Protein AF-0000000074362364 (afdb_homodimer)

Solvent-accessible surface area (backbone atoms only — not comparable to full-atom values): 9763 Å² total; per-residue (Å²): 136,60,65,28,84,87,69,46,66,38,35,82,43,71,36,73,47,76,80,37,54,69,36,38,27,34,25,63,69,54,84,88,57,86,70,83,49,71,45,72,70,48,76,82,68,35,71,66,52,43,60,48,48,59,54,54,52,50,49,43,52,52,43,51,52,52,42,52,51,47,51,53,50,44,52,53,49,52,52,52,62,72,74,103,138,61,65,28,83,88,69,46,66,38,34,83,42,70,36,74,48,76,81,37,54,69,35,38,25,34,26,64,69,54,83,88,56,84,71,83,49,73,45,73,70,49,76,83,69,34,71,66,52,42,61,49,48,59,55,53,52,50,52,43,52,51,43,52,51,52,44,52,53,47,52,52,50,45,52,52,48,53,52,53,63,71,74,104

Structure (mmCIF, N/CA/C/O backbone):
data_AF-0000000074362364-model_v1
#
loop_
_entity.id
_entity.type
_entity.pdbx_description
1 polymer 'Zinc finger, GRF-type'
#
loop_
_atom_site.group_PDB
_atom_site.id
_atom_site.type_symbol
_atom_site.label_atom_id
_atom_site.label_alt_id
_atom_site.label_comp_id
_atom_site.label_asym_id
_atom_site.label_entity_id
_atom_site.label_seq_id
_atom_site.pdbx_PDB_ins_code
_atom_site.Cartn_x
_atom_site.Cartn_y
_atom_site.Cartn_z
_atom_site.occupancy
_atom_site.B_iso_or_equiv
_atom_site.auth_seq_id
_atom_site.auth_comp_id
_atom_site.auth_asym_id
_atom_site.auth_atom_id
_atom_site.pdbx_PDB_model_num
ATOM 1 N N . MET A 1 1 ? -23.156 9.891 17 1 90.75 1 MET A N 1
ATOM 2 C CA . MET A 1 1 ? -23.516 9.172 15.781 1 90.75 1 MET A CA 1
ATOM 3 C C . MET A 1 1 ? -23.734 10.148 14.625 1 90.75 1 MET A C 1
ATOM 5 O O . MET A 1 1 ? -24.344 11.195 14.805 1 90.75 1 MET A O 1
ATOM 9 N N . VAL A 1 2 ? -23.062 9.867 13.477 1 96 2 VAL A N 1
ATOM 10 C CA . VAL A 1 2 ? -23.203 10.727 12.305 1 96 2 VAL A CA 1
ATOM 11 C C . VAL A 1 2 ? -24.266 10.141 11.367 1 96 2 VAL A C 1
ATOM 13 O O . VAL A 1 2 ? -24.297 8.93 11.141 1 96 2 VAL A O 1
ATOM 16 N N . PHE A 1 3 ? -25.109 11 10.961 1 96.12 3 PHE A N 1
ATOM 17 C CA . PHE A 1 3 ? -26.203 10.531 10.102 1 96.12 3 PHE A CA 1
ATOM 18 C C . PHE A 1 3 ? -26.016 11.039 8.68 1 96.12 3 PHE A C 1
ATOM 20 O O . PHE A 1 3 ? -25.578 12.172 8.469 1 96.12 3 PHE 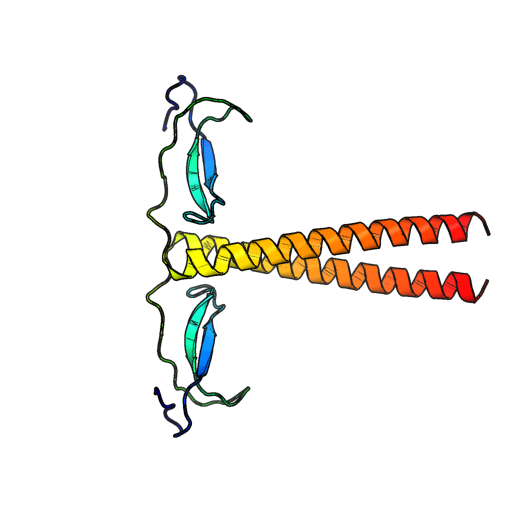A O 1
ATOM 27 N N . CYS A 1 4 ? -26.453 10.172 7.781 1 95.81 4 CYS A N 1
ATOM 28 C CA . CYS A 1 4 ? -26.5 10.531 6.371 1 95.81 4 CYS A CA 1
ATOM 29 C C . CYS A 1 4 ? -27.609 11.531 6.102 1 95.81 4 CYS A C 1
ATOM 31 O O . CYS A 1 4 ? -28.531 11.68 6.91 1 95.81 4 CYS A O 1
ATOM 33 N N . THR A 1 5 ? -27.438 12.227 4.883 1 93.5 5 THR A N 1
ATOM 34 C CA . THR A 1 5 ? -28.484 13.18 4.516 1 93.5 5 THR A CA 1
ATOM 35 C C . THR A 1 5 ? -29.797 12.469 4.207 1 93.5 5 THR A C 1
ATOM 37 O O . THR A 1 5 ? -30.859 13.07 4.262 1 93.5 5 THR A O 1
ATOM 40 N N . CYS A 1 6 ? -29.75 11.227 3.889 1 95.81 6 CYS A N 1
ATOM 41 C CA . CYS A 1 6 ? -30.953 10.469 3.572 1 95.81 6 CYS A CA 1
ATOM 42 C C . CYS A 1 6 ? -31.641 9.984 4.84 1 95.81 6 CYS A C 1
ATOM 44 O O . CYS A 1 6 ? -32.719 9.391 4.781 1 95.81 6 CYS A O 1
ATOM 46 N N . GLY A 1 7 ? -31.047 10.062 5.961 1 95.62 7 GLY A N 1
ATOM 47 C CA . GLY A 1 7 ? -31.688 9.75 7.23 1 95.62 7 GLY A CA 1
ATOM 48 C C . GLY A 1 7 ? -31.141 8.492 7.875 1 95.62 7 GLY A C 1
ATOM 49 O O . GLY A 1 7 ? -31.484 8.172 9.016 1 95.62 7 GLY A O 1
ATOM 50 N N . LYS A 1 8 ? -30.281 7.816 7.289 1 96.81 8 LYS A N 1
ATOM 51 C CA . LYS A 1 8 ? -29.703 6.594 7.836 1 96.81 8 LYS A CA 1
ATOM 52 C C . LYS A 1 8 ? -28.406 6.883 8.57 1 96.81 8 LYS A C 1
ATOM 54 O O . LYS A 1 8 ? -27.719 7.875 8.281 1 96.81 8 LYS A O 1
ATOM 59 N N . PRO A 1 9 ? -28.141 6.102 9.531 1 97.31 9 PRO A N 1
ATOM 60 C CA . PRO A 1 9 ? -26.828 6.262 10.164 1 97.31 9 PRO A CA 1
ATOM 61 C C . PRO A 1 9 ? -25.672 6.082 9.18 1 97.31 9 PRO A C 1
ATOM 63 O O . PRO A 1 9 ? -25.625 5.098 8.438 1 97.31 9 PRO A O 1
ATOM 66 N N . ALA A 1 10 ? -24.719 7.016 9.148 1 97.44 10 ALA A N 1
ATOM 67 C CA . ALA A 1 10 ? -23.578 6.969 8.234 1 97.44 10 ALA A CA 1
ATOM 68 C C . ALA A 1 10 ? -22.609 5.863 8.625 1 97.44 10 ALA A C 1
ATOM 70 O O . ALA A 1 10 ? -22.562 5.445 9.781 1 97.44 10 ALA A O 1
ATOM 71 N N . VAL A 1 11 ? -21.859 5.383 7.637 1 97.19 11 VAL A N 1
ATOM 72 C CA . VAL A 1 11 ? -20.781 4.426 7.871 1 97.19 11 VAL A CA 1
ATOM 73 C C . VAL A 1 11 ? -19.438 5.047 7.477 1 97.19 11 VAL A C 1
ATOM 75 O O . VAL A 1 11 ? -19.406 6.047 6.754 1 97.19 11 VAL A O 1
ATOM 78 N N . VAL A 1 12 ? -18.391 4.492 8.039 1 97.69 12 VAL A N 1
ATOM 79 C CA . VAL A 1 12 ? -17.047 4.941 7.672 1 97.69 12 VAL A CA 1
ATOM 80 C C . VAL A 1 12 ? -16.531 4.113 6.504 1 97.69 12 VAL A C 1
ATOM 82 O O . VAL A 1 12 ? -16.516 2.881 6.562 1 97.69 12 VAL A O 1
ATOM 85 N N . LYS A 1 13 ? -16.172 4.824 5.438 1 96.62 13 LYS A N 1
ATOM 86 C CA . LYS A 1 13 ? -15.57 4.238 4.246 1 96.62 13 LYS A CA 1
ATOM 87 C C . LYS A 1 13 ? -14.148 4.75 4.035 1 96.62 13 LYS A C 1
ATOM 89 O O . LYS A 1 13 ? -13.695 5.656 4.738 1 96.62 13 LYS A O 1
ATOM 94 N N . THR A 1 14 ? -13.477 4.016 3.141 1 97.81 14 THR A N 1
ATOM 95 C CA . THR A 1 14 ? -12.133 4.465 2.771 1 97.81 14 THR A CA 1
ATOM 96 C C . THR A 1 14 ? -12.117 4.98 1.336 1 97.81 14 THR A C 1
ATOM 98 O O . THR A 1 14 ? -12.562 4.293 0.417 1 97.81 14 THR A O 1
ATOM 101 N N . SER A 1 15 ? -11.648 6.203 1.15 1 97.88 15 SER A N 1
ATOM 102 C CA . SER A 1 15 ? -11.461 6.766 -0.183 1 97.88 15 SER A CA 1
ATOM 103 C C . SER A 1 15 ? -10.18 6.242 -0.825 1 97.88 15 SER A C 1
ATOM 105 O O . SER A 1 15 ? -9.141 6.145 -0.166 1 97.88 15 SER A O 1
ATOM 107 N N . TRP A 1 16 ? -10.25 5.992 -2.117 1 98.12 16 TRP A N 1
ATOM 108 C CA . TRP A 1 16 ? -9.086 5.504 -2.854 1 98.12 16 TRP A CA 1
ATOM 109 C C . TRP A 1 16 ? -8.852 6.332 -4.113 1 98.12 16 TRP A C 1
ATOM 111 O O . TRP A 1 16 ? -8.172 5.883 -5.039 1 98.12 16 TRP A O 1
ATOM 121 N N . THR A 1 17 ? -9.367 7.492 -4.094 1 97.06 17 THR A N 1
ATOM 122 C CA . THR A 1 17 ? -9.125 8.383 -5.223 1 97.06 17 THR A CA 1
ATOM 123 C C . THR A 1 17 ? -7.664 8.836 -5.254 1 97.06 17 THR A C 1
ATOM 125 O O . THR A 1 17 ? -6.965 8.75 -4.242 1 97.06 17 THR A O 1
ATOM 128 N N . ASN A 1 18 ? -7.188 9.438 -6.293 1 96.06 18 ASN A N 1
ATOM 129 C CA . ASN A 1 18 ? -5.805 9.867 -6.457 1 96.06 18 ASN A CA 1
ATOM 130 C C . ASN A 1 18 ? -5.445 10.977 -5.477 1 96.06 18 ASN A C 1
ATOM 132 O O . ASN A 1 18 ? -4.289 11.094 -5.055 1 96.06 18 ASN A O 1
ATOM 136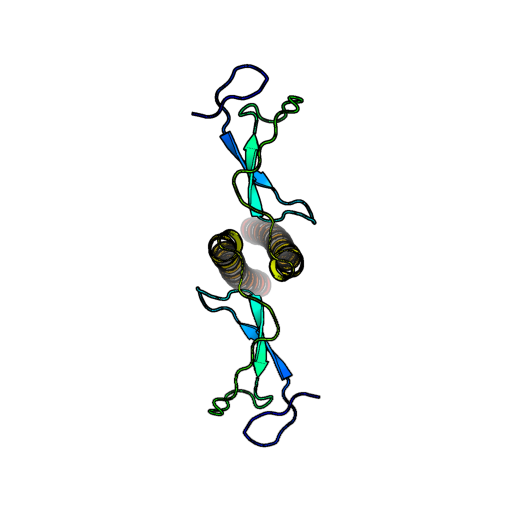 N N . ARG A 1 19 ? -6.398 11.711 -5.039 1 96.5 19 ARG A N 1
ATOM 137 C CA . ARG A 1 19 ? -6.133 12.867 -4.188 1 96.5 19 ARG A CA 1
ATOM 138 C C . ARG A 1 19 ? -6.285 12.508 -2.713 1 96.5 19 ARG A C 1
ATOM 140 O O . ARG A 1 19 ? -5.766 13.211 -1.84 1 96.5 19 ARG A O 1
ATOM 147 N N . ASN A 1 20 ? -7.039 11.43 -2.408 1 98.25 20 ASN A N 1
ATOM 148 C CA . ASN A 1 20 ? -7.328 11.062 -1.026 1 98.25 20 ASN A CA 1
ATOM 149 C C . ASN A 1 20 ? -7.199 9.562 -0.809 1 98.25 20 ASN A C 1
ATOM 151 O O . ASN A 1 20 ? -8.125 8.922 -0.292 1 98.25 20 ASN A O 1
ATOM 155 N N . PRO A 1 21 ? -6.113 9.031 -1.174 1 98.88 21 PRO A N 1
ATOM 156 C CA . PRO A 1 21 ? -6.004 7.574 -1.035 1 98.88 21 PRO A CA 1
ATOM 157 C C . PR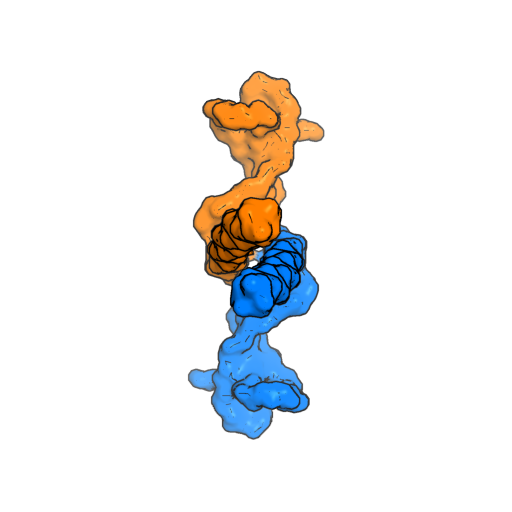O A 1 21 ? -5.93 7.125 0.422 1 98.88 21 PRO A C 1
ATOM 159 O O . PRO A 1 21 ? -5.086 7.613 1.179 1 98.88 21 PRO A O 1
ATOM 162 N N . GLY A 1 22 ? -6.82 6.262 0.797 1 98.81 22 GLY A N 1
ATOM 163 C CA . GLY A 1 22 ? -6.781 5.691 2.135 1 98.81 22 GLY A CA 1
ATOM 164 C C . GLY A 1 22 ? -7.531 6.523 3.158 1 98.81 22 GLY A C 1
ATOM 165 O O . GLY A 1 22 ? -7.703 6.102 4.305 1 98.81 22 GLY A O 1
ATOM 166 N N . ARG A 1 23 ? -7.941 7.707 2.789 1 98.88 23 ARG A N 1
ATOM 167 C CA . ARG A 1 23 ? -8.578 8.625 3.723 1 98.88 23 ARG A CA 1
ATOM 168 C C . ARG A 1 23 ? -9.969 8.133 4.121 1 98.88 23 ARG A C 1
ATOM 170 O O . ARG A 1 23 ? -10.727 7.664 3.275 1 98.88 23 ARG A O 1
ATOM 177 N N . ARG A 1 24 ? -10.258 8.367 5.406 1 98.69 24 ARG A N 1
ATOM 178 C CA . ARG A 1 24 ? -11.562 7.902 5.867 1 98.69 24 ARG A CA 1
ATOM 179 C C . ARG A 1 24 ? -12.617 8.984 5.695 1 98.69 24 ARG A C 1
ATOM 181 O O . ARG A 1 24 ? -12.344 10.172 5.883 1 98.69 24 ARG A O 1
ATOM 188 N N . VAL A 1 25 ? -13.828 8.398 5.355 1 98.19 25 VAL A N 1
ATOM 189 C CA . VAL A 1 25 ? -14.938 9.289 5.047 1 98.19 25 VAL A CA 1
ATOM 190 C C . VAL A 1 25 ? -16.25 8.688 5.547 1 98.19 25 VAL A C 1
ATOM 192 O O . VAL A 1 25 ? -16.438 7.469 5.473 1 98.19 25 VAL A O 1
ATOM 195 N N . PHE A 1 26 ? -17.062 9.539 6.133 1 98 26 PHE A N 1
ATOM 196 C CA . PHE A 1 26 ? -18.422 9.133 6.406 1 98 26 PHE A CA 1
ATOM 197 C C . PHE A 1 26 ? -19.234 9.07 5.117 1 98 26 PHE A C 1
ATOM 199 O O . PHE A 1 26 ? -19.188 9.992 4.301 1 98 26 PHE A O 1
ATOM 206 N N . GLY A 1 27 ? -19.953 7.926 4.965 1 96.31 27 GLY A N 1
ATOM 207 C CA . GLY A 1 27 ? -20.781 7.785 3.775 1 96.31 27 GLY A CA 1
ATOM 208 C C . GLY A 1 27 ? -22.047 7.008 4.027 1 96.31 27 GLY A C 1
ATOM 209 O O . GLY A 1 27 ? -22.266 6.5 5.129 1 96.31 27 GLY A O 1
ATOM 210 N N . CYS A 1 28 ? -22.859 7.066 2.998 1 97.12 28 CYS A N 1
ATOM 211 C CA . CYS A 1 28 ? -24.125 6.344 3.041 1 97.12 28 CYS A CA 1
ATOM 212 C C . CYS A 1 28 ? -23.891 4.84 3.154 1 97.12 28 CYS A C 1
ATOM 214 O O . CYS A 1 28 ? -23 4.297 2.496 1 97.12 28 CYS A O 1
ATOM 216 N N . PRO A 1 29 ? -24.625 4.16 4.02 1 95.5 29 PRO A N 1
ATOM 217 C CA . PRO A 1 29 ? -24.422 2.729 4.254 1 95.5 29 PRO A CA 1
ATOM 218 C C . PRO A 1 29 ? -24.906 1.862 3.09 1 95.5 29 PRO A C 1
ATOM 220 O O . PRO A 1 29 ? -24.516 0.695 2.984 1 95.5 29 PRO A O 1
ATOM 223 N N . THR A 1 30 ? -25.734 2.506 2.256 1 94.75 30 THR A N 1
ATOM 224 C CA . THR A 1 30 ? -26.328 1.736 1.16 1 94.75 30 THR A CA 1
ATOM 225 C C . THR A 1 30 ? -25.312 1.576 0.022 1 94.75 30 THR A C 1
ATOM 227 O O . THR A 1 30 ? -24.875 2.564 -0.571 1 94.75 30 THR A O 1
ATOM 230 N N . ILE A 1 31 ? -25 0.411 -0.266 1 89.88 31 ILE A N 1
ATOM 231 C CA . ILE A 1 31 ? -24.047 0.136 -1.344 1 89.88 31 ILE A CA 1
ATOM 232 C C . ILE A 1 31 ? -24.641 0.607 -2.674 1 89.88 31 ILE A C 1
ATOM 234 O O . ILE A 1 31 ? -25.781 0.304 -2.996 1 89.88 31 ILE A O 1
ATOM 238 N N . GLY A 1 32 ? -23.859 1.358 -3.4 1 89.62 32 GLY A N 1
ATOM 239 C CA . GLY A 1 32 ? -24.297 1.835 -4.703 1 89.62 32 GLY A CA 1
ATOM 240 C C . GLY A 1 32 ? -25.281 2.98 -4.617 1 89.62 32 GLY A C 1
ATOM 241 O O . GLY A 1 32 ? -25.953 3.303 -5.602 1 89.62 32 GLY A O 1
ATOM 242 N N . SER A 1 33 ? -25.453 3.531 -3.58 1 89.5 33 SER A N 1
ATOM 243 C CA . SER A 1 33 ? -26.391 4.629 -3.383 1 89.5 33 SER A CA 1
ATOM 244 C C . SER A 1 33 ? -25.969 5.863 -4.172 1 89.5 33 SER A C 1
ATOM 246 O O . SER A 1 33 ? -24.781 6.129 -4.336 1 89.5 33 SER A O 1
ATOM 248 N N . ASN A 1 34 ? -26.984 6.664 -4.617 1 91.19 34 ASN A N 1
ATOM 249 C CA . ASN A 1 34 ? -26.734 7.965 -5.223 1 91.19 34 ASN A CA 1
ATOM 250 C C . ASN A 1 34 ? -26.828 9.086 -4.191 1 91.19 34 ASN A C 1
ATOM 252 O O . ASN A 1 34 ? -26.891 10.266 -4.555 1 91.19 34 ASN A O 1
ATOM 256 N N . CYS A 1 35 ? -26.891 8.68 -3.014 1 94.44 35 CYS A N 1
ATOM 257 C CA . CYS A 1 35 ? -26.906 9.672 -1.943 1 94.44 35 CYS A CA 1
ATOM 258 C C . CYS A 1 35 ? -25.625 10.508 -1.948 1 94.44 35 CYS A C 1
ATOM 260 O O . CYS A 1 35 ? -24.531 9.961 -1.993 1 94.44 35 CYS A O 1
ATOM 262 N N . PRO A 1 36 ? -25.688 11.812 -1.83 1 91.31 36 PRO A N 1
ATOM 263 C CA . PRO A 1 36 ? -24.531 12.695 -1.994 1 91.31 36 PRO A CA 1
ATOM 264 C C . PRO A 1 36 ? -23.797 12.945 -0.682 1 91.31 36 PRO A C 1
ATOM 266 O O . PRO A 1 36 ? -22.797 13.672 -0.662 1 91.31 36 PRO A O 1
ATOM 269 N N . PHE A 1 37 ? -24.188 12.383 0.378 1 94.94 37 PHE A N 1
ATOM 270 C CA . PHE A 1 37 ? -23.594 12.672 1.677 1 94.94 37 PHE A CA 1
ATOM 271 C C . PHE A 1 37 ? -22.141 12.188 1.729 1 94.94 37 PHE A C 1
ATOM 273 O O . PHE A 1 37 ? -21.859 11.016 1.461 1 94.94 37 PHE A O 1
ATOM 280 N N . LEU A 1 38 ? -21.156 13 2.031 1 94.06 38 LEU A N 1
ATOM 281 C CA . LEU A 1 38 ? -19.734 12.719 2.266 1 94.06 38 LEU A CA 1
ATOM 282 C C . LEU A 1 38 ? -19.156 13.688 3.293 1 94.06 38 LEU A C 1
ATOM 284 O O . LEU A 1 38 ? -19.234 14.898 3.119 1 94.06 38 LEU A O 1
ATOM 288 N N . GLY A 1 39 ? -18.719 13.164 4.438 1 96.12 39 GLY A N 1
ATOM 289 C CA . GLY A 1 39 ? -18 13.93 5.457 1 96.12 39 GLY A CA 1
ATOM 290 C C . GLY A 1 39 ? -16.672 13.305 5.848 1 96.12 39 GLY A C 1
ATOM 291 O O . GLY A 1 39 ? -16.641 12.211 6.402 1 96.12 39 GLY A O 1
ATOM 292 N N . TRP A 1 40 ? -15.727 14.133 5.641 1 97.38 40 TRP A N 1
ATOM 293 C CA . TRP A 1 40 ? -14.391 13.609 5.891 1 97.38 40 TRP A CA 1
ATOM 294 C C . TRP A 1 40 ? -14.164 13.383 7.379 1 97.38 40 TRP A C 1
ATOM 296 O O . TRP A 1 40 ? -14.422 14.266 8.195 1 97.38 40 TRP A O 1
ATOM 306 N N . LEU A 1 41 ? -13.742 12.164 7.66 1 97.88 41 LEU A N 1
ATOM 307 C CA . LEU A 1 41 ? -13.359 11.828 9.023 1 97.88 41 LEU A CA 1
ATOM 308 C C . LEU A 1 41 ? -11.906 12.227 9.289 1 97.88 41 LEU A C 1
ATOM 310 O O . LEU A 1 41 ? -11.594 12.773 10.344 1 97.88 41 LEU A O 1
ATOM 314 N N . ASP A 1 42 ? -11.039 11.961 8.406 1 98.44 42 ASP A N 1
ATOM 315 C CA . ASP A 1 42 ? -9.617 12.281 8.516 1 98.44 42 ASP A CA 1
ATOM 316 C C . ASP A 1 42 ? -9.32 13.656 7.926 1 98.44 42 ASP A C 1
ATOM 318 O O . ASP A 1 42 ? -10.016 14.109 7.012 1 98.44 42 ASP A O 1
ATOM 322 N N . PRO A 1 43 ? -8.227 14.281 8.477 1 98 43 PRO A N 1
ATOM 323 C CA . PRO A 1 43 ? -7.691 15.422 7.723 1 98 43 PRO A CA 1
ATOM 324 C C . PRO A 1 43 ? -7.137 15.016 6.355 1 98 43 PRO A C 1
ATOM 326 O O . PRO A 1 43 ? -7.129 13.828 6.02 1 98 43 PRO A O 1
ATOM 329 N N . SER A 1 44 ? -6.648 16.062 5.641 1 98.06 44 SER A N 1
ATOM 330 C CA . SER A 1 44 ? -6.066 15.797 4.324 1 98.06 44 SER A CA 1
ATOM 331 C C . SER A 1 44 ? -4.836 14.898 4.434 1 98.06 44 SER A C 1
ATOM 333 O O . SER A 1 44 ? -4.09 14.977 5.41 1 98.06 44 SER A O 1
ATOM 335 N N . MET A 1 45 ? -4.664 14.188 3.365 1 98.69 45 MET A N 1
ATOM 336 C CA . MET A 1 45 ? -3.502 13.312 3.293 1 98.69 45 MET A CA 1
ATOM 337 C C . MET A 1 45 ? -2.232 14.109 3.016 1 98.69 45 MET A C 1
ATOM 339 O O . MET A 1 45 ? -2.266 15.102 2.289 1 98.69 45 MET A O 1
ATOM 343 N N . CYS A 1 46 ? -1.189 13.586 3.582 1 98.62 46 CYS A N 1
ATOM 344 C CA . CYS A 1 46 ? 0.079 14.266 3.344 1 98.62 46 CYS A CA 1
ATOM 345 C C . CYS A 1 46 ? 0.572 14.016 1.923 1 98.62 46 CYS A C 1
ATOM 347 O O . CYS A 1 46 ? 0.269 12.984 1.329 1 98.62 46 CYS A O 1
ATOM 349 N N . PRO A 1 47 ? 1.298 14.961 1.384 1 98.38 47 PRO A N 1
ATOM 350 C CA . PRO A 1 47 ? 1.702 14.883 -0.022 1 98.38 47 PRO A CA 1
ATOM 351 C C . PRO A 1 47 ? 2.393 13.562 -0.364 1 98.38 47 PRO A C 1
ATOM 353 O O . PRO A 1 47 ? 2.088 12.953 -1.39 1 98.38 47 PRO A O 1
ATOM 356 N N . ARG A 1 48 ? 3.285 13.125 0.427 1 98.81 48 ARG A N 1
ATOM 357 C CA . ARG A 1 48 ? 4.016 11.898 0.13 1 98.81 48 ARG A CA 1
ATOM 358 C C . ARG A 1 48 ? 3.066 10.703 0.026 1 98.81 48 ARG A C 1
ATOM 360 O O . ARG A 1 48 ? 3.232 9.844 -0.841 1 98.81 48 ARG A O 1
ATOM 367 N N . SER A 1 49 ? 2.119 10.633 0.928 1 98.81 49 SER A N 1
ATOM 368 C CA . SER A 1 49 ? 1.196 9.5 0.9 1 98.81 49 SER A CA 1
ATOM 369 C C . SER A 1 49 ? 0.337 9.523 -0.359 1 98.81 49 SER A C 1
ATOM 371 O O . SER A 1 49 ? -0.037 8.469 -0.877 1 98.81 49 SER A O 1
ATOM 373 N N . VAL A 1 50 ? 0.052 10.656 -0.9 1 98.88 50 VAL A N 1
ATOM 374 C CA . VAL A 1 50 ? -0.728 10.789 -2.125 1 98.88 50 VAL A CA 1
ATOM 375 C C . VAL A 1 50 ? 0.065 10.234 -3.307 1 98.88 50 VAL A C 1
ATOM 377 O O . VAL A 1 50 ? -0.513 9.695 -4.25 1 98.88 50 VAL A O 1
ATOM 380 N N . ASP A 1 51 ? 1.319 10.305 -3.178 1 98.5 51 ASP A N 1
ATOM 381 C CA . ASP A 1 51 ? 2.199 9.812 -4.23 1 98.5 51 ASP A CA 1
ATOM 382 C C . ASP A 1 51 ? 2.371 8.297 -4.129 1 98.5 51 ASP A C 1
ATOM 384 O O . ASP A 1 51 ? 2.316 7.59 -5.141 1 98.5 51 ASP A O 1
ATOM 388 N N . ILE A 1 52 ? 2.553 7.797 -2.914 1 98.88 52 ILE A N 1
ATOM 389 C CA . ILE A 1 52 ? 3.113 6.461 -2.77 1 98.88 52 ILE A CA 1
ATOM 390 C C . ILE A 1 52 ? 1.986 5.434 -2.676 1 98.88 52 ILE A C 1
ATOM 392 O O . ILE A 1 52 ? 2.131 4.301 -3.137 1 98.88 52 ILE A O 1
ATOM 396 N N . ILE A 1 53 ? 0.873 5.773 -2.08 1 98.94 53 ILE A N 1
ATOM 397 C CA . ILE A 1 53 ? -0.171 4.789 -1.812 1 98.94 53 ILE A CA 1
ATOM 398 C C . ILE A 1 53 ? -0.726 4.254 -3.131 1 98.94 53 ILE A C 1
ATOM 400 O O . ILE A 1 53 ? -0.881 3.043 -3.299 1 98.94 53 ILE A O 1
ATOM 404 N N . PRO A 1 54 ? -0.961 5.133 -4.117 1 98.88 54 PRO A N 1
ATOM 405 C CA . PRO A 1 54 ? -1.413 4.57 -5.395 1 98.88 54 PRO A CA 1
ATOM 406 C C . PRO A 1 54 ? -0.425 3.561 -5.977 1 98.88 54 PRO A C 1
ATOM 408 O O . PRO A 1 54 ? -0.835 2.574 -6.594 1 98.88 54 PRO A O 1
ATOM 411 N N . GLY A 1 55 ? 0.775 3.783 -5.852 1 98.69 55 GLY A N 1
ATOM 412 C CA . GLY A 1 55 ? 1.77 2.82 -6.301 1 98.69 55 GLY A CA 1
ATOM 413 C C . GLY A 1 55 ? 1.665 1.481 -5.598 1 98.69 55 GLY A C 1
ATOM 414 O O . GLY A 1 55 ? 1.776 0.43 -6.23 1 98.69 55 GLY A O 1
ATOM 415 N N . LEU A 1 56 ? 1.487 1.545 -4.312 1 98.88 56 LEU A N 1
ATOM 416 C CA . LEU A 1 56 ? 1.321 0.319 -3.541 1 98.88 56 LEU A CA 1
ATOM 417 C C . LEU A 1 56 ? 0.071 -0.437 -3.98 1 98.88 56 LEU A C 1
ATOM 419 O O . LEU A 1 56 ? 0.097 -1.662 -4.117 1 98.88 56 LEU A O 1
ATOM 423 N N . LEU A 1 57 ? -0.992 0.257 -4.23 1 98.88 57 LEU A N 1
ATOM 424 C CA . LEU A 1 57 ? -2.23 -0.36 -4.695 1 98.88 57 LEU A CA 1
ATOM 425 C C . LEU A 1 57 ? -2.035 -1.005 -6.062 1 98.88 57 LEU A C 1
ATOM 427 O O . LEU A 1 57 ? -2.568 -2.086 -6.324 1 98.88 57 LEU A O 1
ATOM 431 N N . ARG A 1 58 ? -1.28 -0.373 -6.93 1 98.81 58 ARG A N 1
ATOM 432 C CA . ARG A 1 58 ? -0.999 -0.97 -8.234 1 98.81 58 ARG A CA 1
ATOM 433 C C . ARG A 1 58 ? -0.242 -2.285 -8.078 1 98.81 58 ARG A C 1
ATOM 435 O O . ARG A 1 58 ? -0.504 -3.246 -8.805 1 98.81 58 ARG A O 1
ATOM 442 N N . ARG A 1 59 ? 0.677 -2.307 -7.199 1 98.81 59 ARG A N 1
ATOM 443 C CA . ARG A 1 59 ? 1.419 -3.541 -6.961 1 98.81 59 ARG A CA 1
ATOM 444 C C . ARG A 1 59 ? 0.493 -4.652 -6.477 1 98.81 59 ARG A C 1
ATOM 446 O O . ARG A 1 59 ? 0.594 -5.793 -6.93 1 98.81 59 ARG A O 1
ATOM 453 N N . ILE A 1 60 ? -0.381 -4.344 -5.562 1 98.88 60 ILE A N 1
ATOM 454 C CA . ILE A 1 60 ? -1.34 -5.305 -5.035 1 98.88 60 ILE A CA 1
ATOM 455 C C . ILE A 1 60 ? -2.207 -5.848 -6.168 1 98.88 60 ILE A C 1
ATOM 457 O O . ILE A 1 60 ? -2.408 -7.059 -6.281 1 98.88 60 ILE A O 1
ATOM 461 N N . ASN A 1 61 ? -2.629 -4.961 -6.996 1 98.81 61 ASN A N 1
ATOM 462 C CA . ASN A 1 61 ? -3.453 -5.379 -8.125 1 98.81 61 ASN A CA 1
ATOM 463 C C . ASN A 1 61 ? -2.668 -6.25 -9.102 1 98.81 61 ASN A C 1
ATOM 465 O O . ASN A 1 61 ? -3.199 -7.223 -9.641 1 98.81 61 ASN A O 1
ATOM 469 N N . ALA A 1 62 ? -1.479 -5.914 -9.352 1 98.94 62 ALA A N 1
ATOM 470 C CA . ALA A 1 62 ? -0.63 -6.703 -10.234 1 98.94 62 ALA A CA 1
ATOM 471 C C . ALA A 1 62 ? -0.433 -8.117 -9.695 1 98.94 62 ALA A C 1
ATOM 473 O O . ALA A 1 62 ? -0.533 -9.094 -10.438 1 98.94 62 ALA A O 1
ATOM 474 N N . PHE A 1 63 ? -0.188 -8.148 -8.398 1 98.88 63 PHE A N 1
ATOM 475 C CA . PHE A 1 63 ? -0.018 -9.453 -7.781 1 98.88 63 PHE A CA 1
ATOM 476 C C . PHE A 1 63 ? -1.303 -10.266 -7.879 1 98.88 63 PHE A C 1
ATOM 478 O O . PHE A 1 63 ? -1.261 -11.484 -8.094 1 98.88 63 PHE A O 1
ATOM 485 N N . ARG A 1 64 ? -2.396 -9.75 -7.633 1 98.81 64 ARG A N 1
ATOM 486 C CA . ARG A 1 64 ? -3.676 -10.43 -7.785 1 98.81 64 ARG A CA 1
ATOM 487 C C . ARG A 1 64 ? -3.803 -11.047 -9.18 1 98.81 64 ARG A C 1
ATOM 489 O O . ARG A 1 64 ? -4.234 -12.195 -9.312 1 98.81 64 ARG A O 1
ATOM 496 N N . GLY A 1 65 ? -3.422 -10.281 -10.234 1 98.81 65 GLY A N 1
ATOM 497 C CA . GLY A 1 65 ? -3.438 -10.805 -11.594 1 98.81 65 GLY A CA 1
ATOM 498 C C . GLY A 1 65 ? -2.533 -12.008 -11.781 1 98.81 65 GLY A C 1
ATOM 499 O O . GLY A 1 65 ? -2.932 -13 -12.391 1 98.81 65 GLY A O 1
ATOM 500 N N . VAL A 1 66 ? -1.384 -11.93 -11.281 1 98.81 66 VAL A N 1
ATOM 501 C CA . VAL A 1 66 ? -0.416 -13.016 -11.391 1 98.81 66 VAL A CA 1
ATOM 502 C C . VAL A 1 66 ? -0.961 -14.266 -10.703 1 98.81 66 VAL A C 1
ATOM 504 O O . VAL A 1 66 ? -0.864 -15.375 -11.234 1 98.81 66 VAL A O 1
ATOM 507 N N . VAL A 1 67 ? -1.523 -14.023 -9.516 1 98.81 67 VAL A N 1
ATOM 508 C CA . VAL A 1 67 ? -2.084 -15.133 -8.75 1 98.81 67 VAL A CA 1
ATOM 509 C C . VAL A 1 67 ? -3.201 -15.805 -9.547 1 98.81 67 VAL A C 1
ATOM 511 O O . VAL A 1 67 ? -3.25 -17.031 -9.656 1 98.81 67 VAL A O 1
ATOM 514 N N . GLU A 1 68 ? -4.023 -15.023 -10.055 1 98.75 68 GLU A N 1
ATOM 515 C CA . GLU A 1 68 ? -5.125 -15.562 -10.852 1 98.75 68 GLU A CA 1
ATOM 516 C C . GLU A 1 68 ? -4.605 -16.375 -12.031 1 98.75 68 GLU A C 1
ATOM 518 O O . GLU A 1 68 ? -5.105 -17.469 -12.312 1 98.75 68 GLU A O 1
ATOM 523 N N . GLU A 1 69 ? -3.662 -15.891 -12.742 1 98.75 69 GLU A N 1
ATOM 524 C CA . GLU A 1 69 ? -3.066 -16.578 -13.891 1 98.75 69 GLU A CA 1
ATOM 525 C C . GLU A 1 69 ? -2.449 -17.906 -13.469 1 98.75 69 GLU A C 1
ATOM 527 O O . GLU A 1 69 ? -2.67 -18.938 -14.125 1 98.75 69 GLU A O 1
ATOM 532 N N . LEU A 1 70 ? -1.755 -17.906 -12.383 1 98.5 70 LEU A N 1
ATOM 533 C CA . LEU A 1 70 ? -1.097 -19.109 -11.914 1 98.5 70 LEU A CA 1
ATOM 534 C C . LEU A 1 70 ? -2.121 -20.141 -11.461 1 98.5 70 LEU A C 1
ATOM 536 O O . LEU A 1 70 ? -1.928 -21.344 -11.664 1 98.5 70 LEU A O 1
ATOM 540 N N . GLU A 1 71 ? -3.123 -19.703 -10.844 1 97.88 71 GLU A N 1
ATOM 541 C CA . GLU A 1 71 ? -4.191 -20.609 -10.438 1 97.88 71 GLU A CA 1
ATOM 542 C C . GLU A 1 71 ? -4.844 -21.266 -11.648 1 97.88 71 GLU A C 1
ATOM 544 O O . GLU A 1 71 ? -5.148 -22.469 -11.625 1 97.88 71 GLU A O 1
ATOM 549 N N . GLU A 1 72 ? -5.098 -20.5 -12.656 1 98.06 72 GLU A N 1
ATOM 550 C CA . GLU A 1 72 ? -5.633 -21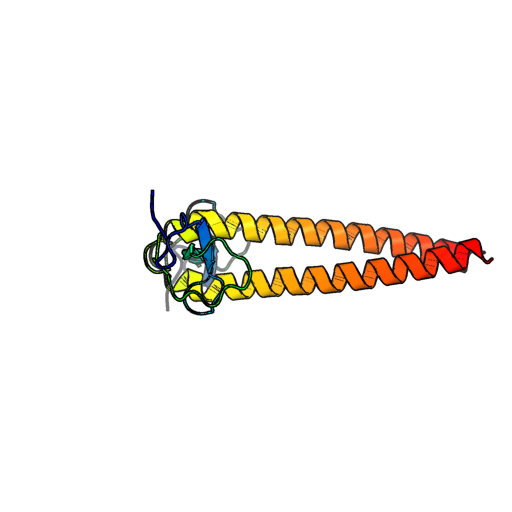.062 -13.898 1 98.06 72 GLU A CA 1
ATOM 551 C C . GLU A 1 72 ? -4.688 -22.094 -14.492 1 98.06 72 GLU A C 1
ATOM 553 O O . GLU A 1 72 ? -5.129 -23.156 -14.93 1 98.06 72 GLU A O 1
ATOM 558 N N . GLN A 1 73 ? -3.414 -21.828 -14.531 1 96.88 73 GLN A N 1
ATOM 559 C CA . GLN A 1 73 ? -2.426 -22.766 -15.055 1 96.88 73 GLN A CA 1
ATOM 560 C C . GLN A 1 73 ? -2.398 -24.047 -14.242 1 96.88 73 GLN A C 1
ATOM 562 O O . GLN A 1 73 ? -2.336 -25.141 -14.805 1 96.88 73 GLN A O 1
ATOM 567 N N . ARG A 1 74 ? -2.424 -23.797 -12.953 1 94.5 74 ARG A N 1
ATOM 568 C CA . ARG A 1 74 ? -2.463 -24.969 -12.078 1 94.5 74 ARG A CA 1
ATOM 569 C C . ARG A 1 74 ? -3.67 -25.844 -12.383 1 94.5 74 ARG A C 1
ATOM 571 O O . ARG A 1 74 ? -3.559 -27.062 -12.406 1 94.5 74 ARG A O 1
ATOM 578 N N . SER A 1 75 ? -4.742 -25.234 -12.516 1 94.62 75 SER A N 1
ATOM 579 C CA . SER A 1 7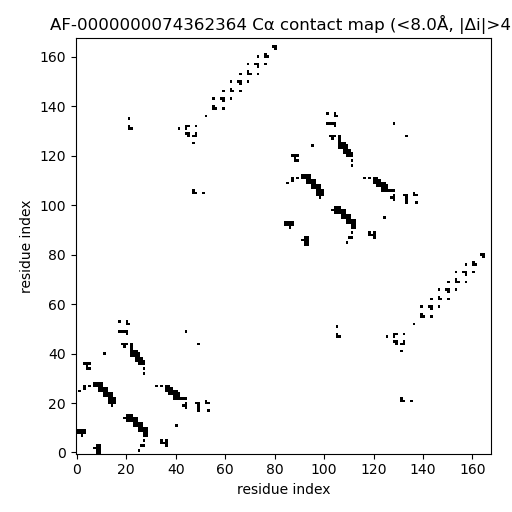5 ? -5.965 -25.969 -12.828 1 94.62 75 SER A CA 1
ATOM 580 C C . SER A 1 75 ? -5.82 -26.766 -14.125 1 94.62 75 SER A C 1
ATOM 582 O O . SER A 1 75 ? -6.254 -27.906 -14.211 1 94.62 75 SER A O 1
ATOM 584 N N . LYS A 1 76 ? -5.219 -26.156 -15.141 1 95.56 76 LYS A N 1
ATOM 585 C CA . LYS A 1 76 ? -4.984 -26.812 -16.422 1 95.56 76 LYS A CA 1
ATOM 586 C C . LYS A 1 76 ? -4.051 -28 -16.266 1 95.56 76 LYS A C 1
ATOM 588 O O . LYS A 1 76 ? -4.328 -29.078 -16.797 1 95.56 76 LYS A O 1
ATOM 593 N N . TYR A 1 77 ? -3.02 -27.875 -15.516 1 94.19 77 TYR A N 1
ATOM 594 C CA . TYR A 1 77 ? -2.07 -28.969 -15.305 1 94.19 77 TYR A CA 1
ATOM 595 C C . TYR A 1 77 ? -2.727 -30.125 -14.562 1 94.19 77 TYR A C 1
ATOM 597 O O . TYR A 1 77 ? -2.482 -31.297 -14.891 1 94.19 77 TYR A O 1
ATOM 605 N N . LYS A 1 78 ? -3.455 -29.781 -13.578 1 90.88 78 LYS A N 1
ATOM 606 C CA . LYS A 1 78 ? -4.184 -30.812 -12.844 1 90.88 78 LYS A CA 1
ATOM 607 C C . LYS A 1 78 ? -5.086 -31.609 -13.781 1 90.88 78 LYS A C 1
ATOM 609 O O . LYS A 1 78 ? -5.137 -32.844 -13.703 1 90.88 78 LYS A O 1
ATOM 614 N N . LYS A 1 79 ? -5.758 -30.984 -14.648 1 93.44 79 LYS A N 1
ATOM 615 C CA . LYS A 1 79 ? -6.621 -31.656 -15.617 1 93.44 79 LYS A CA 1
ATOM 616 C C . LYS A 1 79 ? -5.816 -32.562 -16.531 1 93.44 79 LYS A C 1
ATOM 618 O O . LYS A 1 79 ? -6.246 -33.688 -16.828 1 93.44 79 LYS A O 1
ATOM 623 N N . TYR A 1 80 ? -4.684 -32.125 -16.953 1 92.12 80 TYR A N 1
ATOM 624 C CA . TYR A 1 80 ? -3.826 -32.938 -17.812 1 92.12 80 TYR A CA 1
ATOM 625 C C . TYR A 1 80 ? -3.365 -34.188 -17.109 1 92.12 80 TYR A C 1
ATOM 627 O O . TYR A 1 80 ? -3.336 -35.281 -17.703 1 92.12 80 TYR A O 1
ATOM 635 N N . ILE A 1 81 ? -3.072 -34.125 -15.844 1 90.25 81 ILE A N 1
ATOM 636 C CA . ILE A 1 81 ? -2.568 -35.25 -15.07 1 90.25 81 ILE A CA 1
ATOM 637 C C . ILE A 1 81 ? -3.693 -36.25 -14.828 1 90.25 81 ILE A C 1
ATOM 639 O O . ILE A 1 81 ? -3.465 -37.469 -14.844 1 90.25 81 ILE A O 1
ATOM 643 N N . ILE A 1 82 ? -4.879 -35.75 -14.695 1 90.31 82 ILE A N 1
ATOM 644 C CA . ILE A 1 82 ? -6.012 -36.625 -14.391 1 90.31 82 ILE A CA 1
ATOM 645 C C . ILE A 1 82 ? -6.422 -37.406 -15.648 1 90.31 82 ILE A C 1
ATOM 647 O O . ILE A 1 82 ? -6.77 -38.594 -15.57 1 90.31 82 ILE A O 1
ATOM 651 N N . ILE A 1 83 ? -6.25 -36.75 -16.812 1 91.12 83 ILE A N 1
ATOM 652 C CA . ILE A 1 83 ? -6.707 -37.375 -18.047 1 91.12 83 ILE A CA 1
ATOM 653 C C . ILE A 1 83 ? -5.609 -38.25 -18.625 1 91.12 83 ILE A C 1
ATOM 655 O O . ILE A 1 83 ? -5.887 -39.188 -19.391 1 91.12 83 ILE A O 1
ATOM 659 N N . SER A 1 84 ? -4.395 -38.219 -18.188 1 77.56 84 SER A N 1
ATOM 660 C CA . SER A 1 84 ? -3.344 -39.094 -18.672 1 77.56 84 SER A CA 1
ATOM 661 C C . SER A 1 84 ? -3.291 -40.375 -17.859 1 77.56 84 SER A C 1
ATOM 663 O O . SER A 1 84 ? -3.119 -41.469 -18.406 1 77.56 84 SER A O 1
ATOM 665 N N . MET B 1 1 ? 23.266 19.859 -3.822 1 90.69 1 MET B N 1
ATOM 666 C CA . MET B 1 1 ? 23.641 18.469 -3.562 1 90.69 1 MET B CA 1
ATOM 667 C C . MET B 1 1 ? 23.859 18.234 -2.072 1 90.69 1 MET B C 1
ATOM 669 O O . MET B 1 1 ? 24.469 19.062 -1.392 1 90.69 1 MET B O 1
ATOM 673 N N . VAL B 1 2 ? 23.219 17.156 -1.526 1 95.88 2 VAL B N 1
ATOM 674 C CA . VAL B 1 2 ? 23.375 16.844 -0.11 1 95.88 2 VAL B CA 1
ATOM 675 C C . VAL B 1 2 ? 24.438 15.758 0.07 1 95.88 2 VAL B C 1
ATOM 677 O O . VAL B 1 2 ? 24.484 14.797 -0.696 1 95.88 2 VAL B O 1
ATOM 680 N N . PHE B 1 3 ? 25.297 16.031 0.982 1 96 3 PHE B N 1
ATOM 681 C CA . PHE B 1 3 ? 26.391 15.086 1.192 1 96 3 PHE B CA 1
ATOM 682 C C . PHE B 1 3 ? 26.219 14.352 2.514 1 96 3 PHE B C 1
ATOM 684 O O . PHE B 1 3 ? 25.75 14.93 3.5 1 96 3 PHE B O 1
ATOM 691 N N . CYS B 1 4 ? 26.656 13.102 2.447 1 95.69 4 CYS B N 1
ATOM 692 C CA . CYS B 1 4 ? 26.703 12.273 3.648 1 95.69 4 CYS B CA 1
ATOM 693 C C . CYS B 1 4 ? 27.812 12.742 4.582 1 95.69 4 CYS B C 1
ATOM 695 O O . CYS B 1 4 ? 28.719 13.469 4.168 1 95.69 4 CYS B O 1
ATOM 697 N N . THR B 1 5 ? 27.656 12.281 5.902 1 93.44 5 THR B N 1
ATOM 698 C CA . THR B 1 5 ? 28.688 12.648 6.871 1 93.44 5 THR B CA 1
ATOM 699 C C . THR B 1 5 ? 30 11.969 6.527 1 93.44 5 THR B C 1
ATOM 701 O O . THR B 1 5 ? 31.062 12.43 6.941 1 93.44 5 THR B O 1
ATOM 704 N N . CYS B 1 6 ? 29.984 10.922 5.809 1 95.69 6 CYS B N 1
ATOM 705 C CA . CYS B 1 6 ? 31.188 10.195 5.438 1 95.69 6 CYS B CA 1
ATOM 706 C C . CYS B 1 6 ? 31.875 10.852 4.242 1 95.69 6 CYS B C 1
ATOM 708 O O . CYS B 1 6 ? 32.969 10.438 3.836 1 95.69 6 CYS B O 1
ATOM 710 N N . GLY B 1 7 ? 31.25 11.734 3.566 1 95.56 7 GLY B N 1
ATOM 711 C CA . GLY B 1 7 ? 31.875 12.5 2.5 1 95.56 7 GLY B CA 1
ATOM 712 C C . GLY B 1 7 ? 31.344 12.148 1.123 1 95.56 7 GLY B C 1
ATOM 713 O O . GLY B 1 7 ? 31.688 12.805 0.136 1 95.56 7 GLY B O 1
ATOM 714 N N . LYS B 1 8 ? 30.516 11.242 1.001 1 96.69 8 LYS B N 1
ATOM 715 C CA . LYS B 1 8 ? 29.938 10.844 -0.283 1 96.69 8 LYS B CA 1
ATOM 716 C C . LYS B 1 8 ? 28.625 11.57 -0.549 1 96.69 8 LYS B C 1
ATOM 718 O O . LYS B 1 8 ? 27.938 11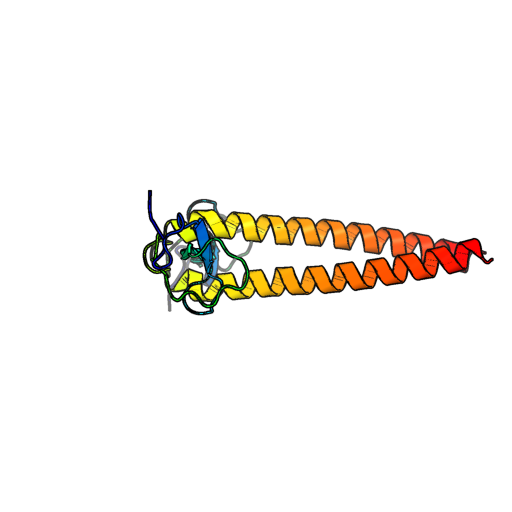.992 0.387 1 96.69 8 LYS B O 1
ATOM 723 N N . PRO B 1 9 ? 28.359 11.773 -1.778 1 97.25 9 PRO B N 1
ATOM 724 C CA . PRO B 1 9 ? 27.047 12.336 -2.072 1 97.25 9 PRO B CA 1
ATOM 725 C C . PRO B 1 9 ? 25.906 11.461 -1.564 1 97.25 9 PRO B C 1
ATOM 727 O O . PRO B 1 9 ? 25.875 10.258 -1.826 1 97.25 9 PRO B O 1
ATOM 730 N N . ALA B 1 10 ? 24.938 12.031 -0.84 1 97.31 10 ALA B N 1
ATOM 731 C CA . ALA B 1 10 ? 23.812 11.297 -0.271 1 97.31 10 ALA B CA 1
ATOM 732 C C . ALA B 1 10 ? 22.844 10.852 -1.361 1 97.31 10 ALA B C 1
ATOM 734 O O . ALA B 1 10 ? 22.797 11.445 -2.439 1 97.31 10 ALA B O 1
ATOM 735 N N . VAL B 1 11 ? 22.125 9.773 -1.062 1 97.12 11 VAL B N 1
ATOM 736 C CA . VAL B 1 11 ? 21.062 9.305 -1.94 1 97.12 11 VAL B CA 1
ATOM 737 C C . VAL B 1 11 ? 19.719 9.383 -1.217 1 97.12 11 VAL B C 1
ATOM 739 O O . VAL B 1 11 ? 19.672 9.5 0.01 1 97.12 11 VAL B O 1
ATOM 742 N N . VAL B 1 12 ? 18.656 9.438 -2.01 1 97.62 12 VAL B N 1
ATOM 743 C CA . VAL B 1 12 ? 17.328 9.43 -1.435 1 97.62 12 VAL B CA 1
ATOM 744 C C . VAL B 1 12 ? 16.828 7.996 -1.298 1 97.62 12 VAL B C 1
ATOM 746 O O . VAL B 1 12 ? 16.828 7.234 -2.27 1 97.62 12 VAL B O 1
ATOM 749 N N . LYS B 1 13 ? 16.453 7.648 -0.067 1 96.5 13 LYS B N 1
ATOM 750 C CA . LYS B 1 13 ? 15.875 6.352 0.264 1 96.5 13 LYS B CA 1
ATOM 751 C C . LYS B 1 13 ? 14.445 6.504 0.782 1 96.5 13 LYS B C 1
ATOM 753 O O . LYS B 1 13 ? 13.984 7.625 1.013 1 96.5 13 LYS B O 1
ATOM 758 N N . THR B 1 14 ? 13.789 5.34 0.805 1 97.81 14 THR B N 1
ATOM 759 C CA . THR B 1 14 ? 12.453 5.332 1.381 1 97.81 14 THR B CA 1
ATOM 760 C C . THR B 1 14 ? 12.438 4.586 2.713 1 97.81 14 THR B C 1
ATOM 762 O O . THR B 1 14 ? 12.914 3.451 2.799 1 97.81 14 THR B O 1
ATOM 765 N N . SER B 1 15 ? 11.977 5.25 3.75 1 97.88 15 SER B N 1
ATOM 766 C CA . SER B 1 15 ? 11.789 4.605 5.047 1 97.88 15 SER B CA 1
ATOM 767 C C . SER B 1 15 ? 10.516 3.76 5.066 1 97.88 15 SER B C 1
ATOM 769 O O . SER B 1 15 ? 9.477 4.18 4.562 1 97.88 15 SER B O 1
ATOM 771 N N . TRP B 1 16 ? 10.602 2.619 5.715 1 98.12 16 TRP B N 1
ATOM 772 C CA . TRP B 1 16 ? 9.453 1.724 5.82 1 98.12 16 TRP B CA 1
ATOM 773 C C . TRP B 1 16 ? 9.219 1.311 7.27 1 98.12 16 TRP B C 1
ATOM 775 O O . TRP B 1 16 ? 8.555 0.306 7.535 1 98.12 16 TRP B O 1
ATOM 785 N N . THR B 1 17 ? 9.719 2.096 8.141 1 97.12 17 THR B N 1
ATOM 786 C CA . THR B 1 17 ? 9.469 1.821 9.555 1 97.12 17 THR B CA 1
ATOM 787 C C . THR B 1 17 ? 8 2.07 9.906 1 97.12 17 THR B C 1
ATOM 789 O O . THR B 1 17 ? 7.297 2.77 9.172 1 97.12 17 THR B O 1
ATOM 792 N N . ASN B 1 18 ? 7.523 1.664 11.023 1 96.25 18 ASN B N 1
ATOM 793 C CA . ASN B 1 18 ? 6.137 1.809 11.453 1 96.25 18 ASN B CA 1
ATOM 794 C C . ASN B 1 18 ? 5.762 3.273 11.648 1 96.25 18 ASN B C 1
ATOM 796 O O . ASN B 1 18 ? 4.605 3.654 11.461 1 96.25 18 ASN B O 1
ATOM 800 N N . ARG B 1 19 ? 6.707 4.098 11.945 1 96.56 19 ARG B N 1
ATOM 801 C CA . ARG B 1 19 ? 6.422 5.492 12.258 1 96.56 19 ARG B CA 1
ATOM 802 C C . ARG B 1 19 ? 6.566 6.375 11.023 1 96.56 19 ARG B C 1
ATOM 804 O O . ARG B 1 19 ? 6.031 7.484 10.977 1 96.56 19 ARG B O 1
ATOM 811 N N . ASN B 1 20 ? 7.32 5.91 10.016 1 98.25 20 ASN B N 1
ATOM 812 C CA . ASN B 1 20 ? 7.602 6.719 8.836 1 98.25 20 ASN B CA 1
ATOM 813 C C . ASN B 1 20 ? 7.496 5.898 7.555 1 98.25 20 ASN B C 1
ATOM 815 O O . ASN B 1 20 ? 8.422 5.891 6.738 1 98.25 20 ASN B O 1
ATOM 819 N N . PRO B 1 21 ? 6.43 5.266 7.379 1 98.88 21 PRO B N 1
ATOM 820 C CA . PRO B 1 21 ? 6.34 4.414 6.188 1 98.88 21 PRO B CA 1
ATOM 821 C C . PRO B 1 21 ? 6.254 5.219 4.895 1 98.88 21 PRO B C 1
ATOM 823 O O . PRO B 1 21 ? 5.402 6.102 4.766 1 98.88 21 PRO B O 1
ATOM 826 N N . GLY B 1 22 ? 7.148 4.953 4.008 1 98.81 22 GLY B N 1
ATOM 827 C CA . GLY B 1 22 ? 7.105 5.59 2.701 1 98.81 22 GLY B CA 1
ATOM 828 C C . GLY B 1 22 ? 7.836 6.922 2.662 1 98.81 22 GLY B C 1
ATOM 829 O O . GLY B 1 22 ? 7.996 7.516 1.594 1 98.81 22 GLY B O 1
ATOM 830 N N . ARG B 1 23 ? 8.242 7.422 3.781 1 98.88 23 ARG B N 1
ATOM 831 C CA . ARG B 1 23 ? 8.852 8.742 3.871 1 98.88 23 ARG B CA 1
ATOM 832 C C . ARG B 1 23 ? 10.242 8.742 3.246 1 98.88 23 ARG B C 1
ATOM 834 O O . ARG B 1 23 ? 11.023 7.816 3.455 1 98.88 23 ARG B O 1
ATOM 841 N N . ARG B 1 24 ? 10.516 9.875 2.588 1 98.69 24 ARG B N 1
ATOM 842 C CA . ARG B 1 24 ? 11.82 9.938 1.944 1 98.69 24 ARG B CA 1
ATOM 843 C C . ARG B 1 24 ? 12.867 10.539 2.883 1 98.69 24 ARG B C 1
ATOM 845 O O . ARG B 1 24 ? 12.562 11.445 3.658 1 98.69 24 ARG B O 1
ATOM 852 N N . VAL B 1 25 ? 14.07 9.914 2.676 1 98.12 25 VAL B N 1
ATOM 853 C CA . VAL B 1 25 ? 15.172 10.281 3.561 1 98.12 25 VAL B CA 1
ATOM 854 C C . VAL B 1 25 ? 16.484 10.281 2.783 1 98.12 25 VAL B C 1
ATOM 856 O O . VAL B 1 25 ? 16.703 9.422 1.926 1 98.12 25 VAL B O 1
ATOM 859 N N . PHE B 1 26 ? 17.281 11.281 3.035 1 97.94 26 PHE B N 1
ATOM 860 C CA . PHE B 1 26 ? 18.656 11.242 2.555 1 97.94 26 PHE B CA 1
ATOM 861 C C . PHE B 1 26 ? 19.484 10.242 3.354 1 97.94 26 PHE B C 1
ATOM 863 O O . PHE B 1 26 ? 19.422 10.219 4.586 1 97.94 26 PHE B O 1
ATOM 870 N N . GLY B 1 27 ? 20.219 9.391 2.596 1 96.19 27 GLY B N 1
ATOM 871 C CA . GLY B 1 27 ? 21.062 8.422 3.268 1 96.19 27 GLY B CA 1
ATOM 872 C C . GLY B 1 27 ? 22.344 8.125 2.516 1 96.19 27 GLY B C 1
ATOM 873 O O . GLY B 1 27 ? 22.562 8.648 1.421 1 96.19 27 GLY B O 1
ATOM 874 N N . CYS B 1 28 ? 23.156 7.406 3.232 1 97.06 28 CYS B N 1
ATOM 875 C CA . CYS B 1 28 ? 24.422 6.984 2.656 1 97.06 28 CYS B CA 1
ATOM 876 C C . CYS B 1 28 ? 24.203 6.086 1.446 1 97.06 28 CYS B C 1
ATOM 878 O O . CYS B 1 28 ? 23.344 5.211 1.466 1 97.06 28 CYS B O 1
ATOM 880 N N . PRO B 1 29 ? 24.953 6.305 0.369 1 95.38 29 PRO B N 1
ATOM 881 C CA . PRO B 1 29 ? 24.75 5.543 -0.867 1 95.38 29 PRO B CA 1
ATOM 882 C C . PRO B 1 29 ? 25.25 4.105 -0.765 1 95.38 29 PRO B C 1
ATOM 884 O O . PRO B 1 29 ? 24.891 3.26 -1.581 1 95.38 29 PRO B O 1
ATOM 887 N N . THR B 1 30 ? 26.094 3.906 0.274 1 94.69 30 THR B N 1
ATOM 888 C CA . THR B 1 30 ? 26.703 2.584 0.406 1 94.69 30 THR B CA 1
ATOM 889 C C . THR B 1 30 ? 25.719 1.598 1.019 1 94.69 30 THR B C 1
ATOM 891 O O . THR B 1 30 ? 25.266 1.783 2.15 1 94.69 30 THR B O 1
ATOM 894 N N . ILE B 1 31 ? 25.406 0.621 0.31 1 89.88 31 ILE B N 1
ATOM 895 C CA . ILE B 1 31 ? 24.484 -0.393 0.797 1 89.88 31 ILE B CA 1
ATOM 896 C C . ILE B 1 31 ? 25.062 -1.08 2.029 1 89.88 31 ILE B C 1
ATOM 898 O O . ILE B 1 31 ? 26.219 -1.501 2.02 1 89.88 31 ILE B O 1
ATOM 902 N N . GLY B 1 32 ? 24.281 -1.15 3.068 1 89.56 32 GLY B N 1
ATOM 903 C CA . GLY B 1 32 ? 24.719 -1.816 4.285 1 89.56 32 GLY B CA 1
ATOM 904 C C . GLY B 1 32 ? 25.688 -0.982 5.105 1 89.56 32 GLY B C 1
ATOM 905 O O . GLY B 1 32 ? 26.359 -1.501 6 1 89.56 32 GLY B O 1
ATOM 906 N N . SER B 1 33 ? 25.844 0.166 4.836 1 89.38 33 SER B N 1
ATOM 907 C CA . SER B 1 33 ? 26.766 1.048 5.547 1 89.38 33 SER B CA 1
ATOM 908 C C . SER B 1 33 ? 26.328 1.254 6.992 1 89.38 33 SER B C 1
ATOM 910 O O . SER B 1 33 ? 25.125 1.282 7.289 1 89.38 33 SER B O 1
ATOM 912 N N . ASN B 1 34 ? 27.328 1.449 7.898 1 91 34 ASN B N 1
ATOM 913 C CA . ASN B 1 34 ? 27.047 1.841 9.281 1 91 34 ASN B CA 1
ATOM 914 C C . ASN B 1 34 ? 27.125 3.355 9.453 1 91 34 ASN B C 1
ATOM 916 O O . ASN B 1 34 ? 27.172 3.85 10.578 1 91 34 ASN B O 1
ATOM 920 N N . CYS B 1 35 ? 27.188 4 8.375 1 94.38 35 CYS B N 1
ATOM 921 C CA . CYS B 1 35 ? 27.203 5.457 8.43 1 94.38 35 CYS B CA 1
ATOM 922 C C . CYS B 1 35 ? 25.906 5.984 9.055 1 94.38 35 CYS B C 1
ATOM 924 O O . CYS B 1 35 ? 24.812 5.578 8.672 1 94.38 35 CYS B O 1
ATOM 926 N N . PRO B 1 36 ? 25.953 6.91 9.984 1 91.19 36 PRO B N 1
ATOM 927 C CA . PRO B 1 36 ? 24.781 7.355 10.758 1 91.19 36 PRO B CA 1
ATOM 928 C C . PRO B 1 36 ? 24.031 8.508 10.086 1 91.19 36 PRO B C 1
ATOM 930 O O . PRO B 1 36 ? 23.047 8.992 10.625 1 91.19 36 PRO B O 1
ATOM 933 N N . PHE B 1 37 ? 24.438 8.938 8.953 1 94.69 37 PHE B N 1
ATOM 934 C CA . PHE B 1 37 ? 23.828 10.094 8.32 1 94.69 37 PHE B CA 1
ATOM 935 C C . PHE B 1 37 ? 22.391 9.797 7.914 1 94.69 37 PHE B C 1
ATOM 937 O O . PHE B 1 37 ? 22.125 8.828 7.203 1 94.69 37 PHE B O 1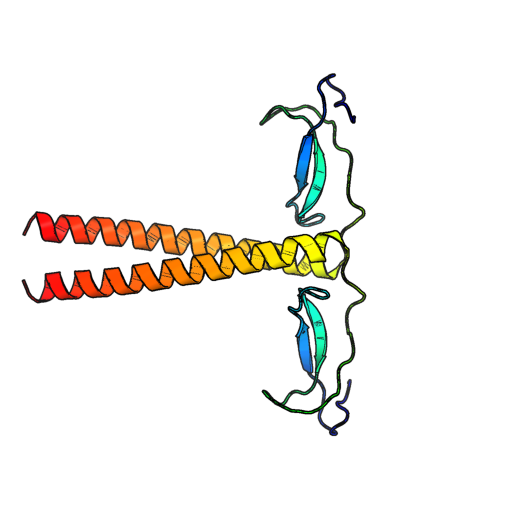
ATOM 944 N N . LEU B 1 38 ? 21.391 10.555 8.352 1 93.62 38 LEU B N 1
ATOM 945 C CA . LEU B 1 38 ? 19.969 10.523 7.977 1 93.62 38 LEU B CA 1
ATOM 946 C C . LEU B 1 38 ? 19.375 11.922 8.039 1 93.62 38 LEU B C 1
ATOM 948 O O . LEU B 1 38 ? 19.453 12.594 9.062 1 93.62 38 LEU B O 1
ATOM 952 N N . GLY B 1 39 ? 18.906 12.422 6.883 1 96 39 GLY B N 1
ATOM 953 C CA . GLY B 1 39 ? 18.172 13.68 6.789 1 96 39 GLY B CA 1
ATOM 954 C C . GLY B 1 39 ? 16.844 13.539 6.055 1 96 39 GLY B C 1
ATOM 955 O O . GLY B 1 39 ? 16.828 13.227 4.863 1 96 39 GLY B O 1
ATOM 956 N N . TRP B 1 40 ? 15.883 13.914 6.82 1 97.31 40 TRP B N 1
ATOM 957 C CA . TRP B 1 40 ? 14.555 13.727 6.246 1 97.31 40 TRP B CA 1
ATOM 958 C C . TRP B 1 40 ? 14.32 14.703 5.098 1 97.31 40 TRP B C 1
ATOM 960 O O . TRP B 1 40 ? 14.562 15.906 5.23 1 97.31 40 TRP B O 1
ATOM 970 N N . LEU B 1 41 ? 13.914 14.117 3.996 1 97.88 41 LEU B N 1
ATOM 971 C CA . LEU B 1 41 ? 13.516 14.922 2.846 1 97.88 41 LEU B CA 1
ATOM 972 C C . LEU B 1 41 ? 12.062 15.352 2.963 1 97.88 41 LEU B C 1
ATOM 974 O O . LEU B 1 41 ? 11.727 16.516 2.682 1 97.88 41 LEU B O 1
ATOM 978 N N . ASP B 1 42 ? 11.195 14.492 3.33 1 98.44 42 ASP B N 1
ATOM 979 C CA . ASP B 1 42 ? 9.773 14.766 3.496 1 98.44 42 ASP B CA 1
ATOM 980 C C . ASP B 1 42 ? 9.461 15.211 4.922 1 98.44 42 ASP B C 1
ATOM 982 O O . ASP B 1 42 ? 10.156 14.828 5.863 1 98.44 42 ASP B O 1
ATOM 986 N N . PRO B 1 43 ? 8.352 16.016 5.027 1 98 43 PRO B N 1
ATOM 987 C CA . PRO B 1 43 ? 7.809 16.188 6.379 1 98 43 PRO B CA 1
ATOM 988 C C . PRO B 1 43 ? 7.273 14.875 6.965 1 98 43 PRO B C 1
ATOM 990 O O . PRO B 1 43 ? 7.281 13.844 6.289 1 98 43 PRO B O 1
ATOM 993 N N . SER B 1 44 ? 6.785 15.023 8.219 1 98.06 44 SER B N 1
ATOM 994 C CA . SER B 1 44 ? 6.215 13.852 8.883 1 98.06 44 SER B CA 1
ATOM 995 C C . SER B 1 44 ? 5 13.328 8.125 1 98.06 44 SER B C 1
ATOM 997 O O . SER B 1 44 ? 4.242 14.109 7.547 1 98.06 44 SER B O 1
ATOM 999 N N . MET B 1 45 ? 4.848 12.047 8.289 1 98.69 45 MET B N 1
ATOM 1000 C CA . MET B 1 45 ? 3.699 11.398 7.656 1 98.69 45 MET B CA 1
ATOM 1001 C C . MET B 1 45 ? 2.418 11.695 8.43 1 98.69 45 MET B C 1
ATOM 1003 O O . MET B 1 45 ? 2.438 11.797 9.656 1 98.69 45 MET B O 1
ATOM 1007 N N . CYS B 1 46 ? 1.385 11.773 7.648 1 98.62 46 CYS B N 1
ATOM 1008 C CA . CYS B 1 46 ? 0.105 12.008 8.305 1 98.62 46 CYS B CA 1
ATOM 1009 C C . CYS B 1 46 ? -0.373 10.766 9.047 1 98.62 46 CYS B C 1
ATOM 1011 O O . CYS B 1 46 ? -0.047 9.641 8.656 1 98.62 46 CYS B O 1
ATOM 1013 N N . PRO B 1 47 ? -1.123 10.969 10.117 1 98.38 47 PRO B N 1
ATOM 1014 C CA . PRO B 1 47 ? -1.514 9.852 10.977 1 98.38 47 PRO B CA 1
ATOM 1015 C C . PRO B 1 47 ? -2.178 8.719 10.195 1 98.38 47 PRO B C 1
ATOM 1017 O O . PRO B 1 47 ? -1.853 7.547 10.414 1 98.38 47 PRO B O 1
ATOM 1020 N N . ARG B 1 48 ? -3.076 9 9.344 1 98.81 48 ARG B N 1
ATOM 1021 C CA . ARG B 1 48 ? -3.779 7.961 8.609 1 98.81 48 ARG B CA 1
ATOM 1022 C C . ARG B 1 48 ? -2.809 7.117 7.789 1 98.81 48 ARG B C 1
ATOM 1024 O O . ARG B 1 48 ? -2.949 5.895 7.715 1 98.81 48 ARG B O 1
ATOM 1031 N N . SER B 1 49 ? -1.862 7.762 7.148 1 98.81 49 SER B N 1
ATOM 1032 C CA . SER B 1 49 ? -0.918 7.016 6.32 1 98.81 49 SER B CA 1
ATOM 1033 C C . SER B 1 49 ? -0.046 6.102 7.172 1 98.81 49 SER B C 1
ATOM 1035 O O . SER B 1 49 ? 0.355 5.023 6.719 1 98.81 49 SER B O 1
ATOM 1037 N N . VAL B 1 50 ? 0.224 6.449 8.375 1 98.88 50 VAL B N 1
ATOM 1038 C CA . VAL B 1 50 ? 1.013 5.629 9.289 1 98.88 50 VAL B CA 1
ATOM 1039 C C . VAL B 1 50 ? 0.24 4.359 9.648 1 98.88 50 VAL B C 1
ATOM 1041 O O . VAL B 1 50 ? 0.836 3.303 9.867 1 98.88 50 VAL B O 1
ATOM 1044 N N . ASP B 1 51 ? -1.023 4.48 9.609 1 98.56 51 ASP B N 1
ATOM 1045 C CA . ASP B 1 51 ? -1.883 3.342 9.922 1 98.56 51 ASP B CA 1
ATOM 1046 C C . ASP B 1 51 ? -2.031 2.42 8.711 1 98.56 51 ASP B C 1
ATOM 1048 O O . ASP B 1 51 ? -1.955 1.196 8.852 1 98.56 51 ASP B O 1
ATOM 1052 N N . ILE B 1 52 ? -2.211 3.004 7.527 1 98.88 52 ILE B N 1
ATOM 1053 C CA . ILE B 1 52 ? -2.75 2.221 6.422 1 98.88 52 ILE B CA 1
ATOM 1054 C C . ILE B 1 52 ? -1.605 1.635 5.598 1 98.88 52 ILE B C 1
ATOM 1056 O O . ILE B 1 52 ? -1.726 0.536 5.051 1 98.88 52 ILE B O 1
ATOM 1060 N N . ILE B 1 53 ? -0.503 2.318 5.469 1 98.94 53 ILE B N 1
ATOM 1061 C CA . ILE B 1 53 ? 0.556 1.89 4.562 1 98.94 53 ILE B CA 1
ATOM 1062 C C . ILE B 1 53 ? 1.127 0.553 5.027 1 98.94 53 ILE B C 1
ATOM 1064 O O . ILE B 1 53 ? 1.304 -0.368 4.227 1 98.94 53 ILE B O 1
ATOM 1068 N N . PRO B 1 54 ? 1.361 0.391 6.348 1 98.88 54 PRO B N 1
ATOM 1069 C CA . PRO B 1 54 ? 1.83 -0.933 6.762 1 98.88 54 PRO B CA 1
ATOM 1070 C C . PRO B 1 54 ? 0.863 -2.049 6.375 1 98.88 54 PRO B C 1
ATOM 1072 O O . PRO B 1 54 ? 1.294 -3.158 6.043 1 98.88 54 PRO B O 1
ATOM 1075 N N . GLY B 1 55 ? -0.341 -1.832 6.453 1 98.69 55 GLY B N 1
ATOM 1076 C CA . GLY B 1 55 ? -1.315 -2.818 6.012 1 98.69 55 GLY B CA 1
ATOM 1077 C C . GLY B 1 55 ? -1.191 -3.166 4.543 1 98.69 55 GLY B C 1
ATOM 1078 O O . GLY B 1 55 ? -1.281 -4.336 4.164 1 98.69 55 GLY B O 1
ATOM 1079 N N . LEU B 1 56 ? -1.023 -2.154 3.742 1 98.88 56 LEU B N 1
ATOM 1080 C CA . LEU B 1 56 ? -0.84 -2.373 2.311 1 98.88 56 LEU B CA 1
ATOM 1081 C C . LEU B 1 56 ? 0.426 -3.18 2.043 1 98.88 56 LEU B C 1
ATOM 1083 O O . LEU B 1 56 ? 0.424 -4.086 1.207 1 98.88 56 LEU B O 1
ATOM 1087 N N . LEU B 1 57 ? 1.49 -2.898 2.744 1 98.88 57 LEU B N 1
ATOM 1088 C CA . LEU B 1 57 ? 2.744 -3.631 2.594 1 98.88 57 LEU B CA 1
ATOM 1089 C C . LEU B 1 57 ? 2.572 -5.09 3.004 1 98.88 57 LEU B C 1
ATOM 1091 O O . LEU B 1 57 ? 3.129 -5.988 2.367 1 98.88 57 LEU B O 1
ATOM 1095 N N . ARG B 1 58 ? 1.807 -5.332 4.039 1 98.81 58 ARG B N 1
ATOM 1096 C CA . ARG B 1 58 ? 1.546 -6.711 4.441 1 98.81 58 ARG B CA 1
ATOM 1097 C C . ARG B 1 58 ? 0.815 -7.473 3.34 1 98.81 58 ARG B C 1
ATOM 1099 O O . ARG B 1 58 ? 1.103 -8.648 3.094 1 98.81 58 ARG B O 1
ATOM 1106 N N . ARG B 1 59 ? -0.116 -6.844 2.736 1 98.88 59 ARG B N 1
ATOM 1107 C CA . ARG B 1 59 ? -0.833 -7.488 1.641 1 98.88 59 ARG B CA 1
ATOM 1108 C C . ARG B 1 59 ? 0.113 -7.832 0.493 1 98.88 59 ARG B C 1
ATOM 1110 O O . ARG B 1 59 ? 0.042 -8.922 -0.072 1 98.88 59 ARG B O 1
ATOM 1117 N N . ILE B 1 60 ? 0.972 -6.926 0.128 1 98.88 60 ILE B N 1
ATOM 1118 C CA . ILE B 1 60 ? 1.946 -7.137 -0.938 1 98.88 60 ILE B CA 1
ATOM 1119 C C . ILE B 1 60 ? 2.836 -8.328 -0.596 1 98.88 60 ILE B C 1
ATOM 1121 O O . ILE B 1 60 ? 3.068 -9.203 -1.438 1 98.88 60 ILE B O 1
ATOM 1125 N N . ASN B 1 61 ? 3.246 -8.367 0.619 1 98.81 61 ASN B N 1
ATOM 1126 C CA . ASN B 1 61 ? 4.094 -9.477 1.048 1 98.81 61 ASN B CA 1
ATOM 1127 C C . ASN B 1 61 ? 3.338 -10.797 1.026 1 98.81 61 ASN B C 1
ATOM 1129 O O . ASN B 1 61 ? 3.895 -11.828 0.649 1 98.81 61 ASN B O 1
ATOM 1133 N N . ALA B 1 62 ? 2.139 -10.789 1.436 1 98.94 62 ALA B N 1
ATOM 1134 C CA . ALA B 1 62 ? 1.316 -12 1.409 1 98.94 62 ALA B CA 1
ATOM 1135 C C . ALA B 1 62 ? 1.144 -12.516 -0.017 1 98.94 62 ALA B C 1
ATOM 1137 O O . ALA B 1 62 ? 1.272 -13.719 -0.269 1 98.94 62 ALA B O 1
ATOM 1138 N N . PHE B 1 63 ? 0.888 -11.57 -0.887 1 98.88 63 PHE B N 1
ATOM 1139 C CA . PHE B 1 63 ? 0.739 -11.961 -2.283 1 98.88 63 PHE B CA 1
ATOM 1140 C C . PHE B 1 63 ? 2.041 -12.539 -2.826 1 98.88 63 PHE B C 1
ATOM 1142 O O . PHE B 1 63 ? 2.027 -13.5 -3.602 1 98.88 63 PHE B O 1
ATOM 1149 N N . ARG B 1 64 ? 3.121 -11.984 -2.588 1 98.75 64 ARG B N 1
ATOM 1150 C CA . ARG B 1 64 ? 4.418 -12.523 -2.988 1 98.75 64 ARG B CA 1
ATOM 1151 C C . ARG B 1 64 ? 4.57 -13.977 -2.545 1 98.75 64 ARG B C 1
ATOM 1153 O O . ARG B 1 64 ? 5.031 -14.82 -3.314 1 98.75 64 ARG B O 1
ATOM 1160 N N . GLY B 1 65 ? 4.184 -14.273 -1.272 1 98.81 65 GLY B N 1
ATOM 1161 C CA . GLY B 1 65 ? 4.223 -15.641 -0.78 1 98.81 65 GLY B CA 1
ATOM 1162 C C . GLY B 1 65 ? 3.35 -16.594 -1.58 1 98.81 65 GLY B C 1
ATOM 1163 O O . GLY B 1 65 ? 3.777 -17.688 -1.931 1 98.81 65 GLY B O 1
ATOM 1164 N N . VAL B 1 66 ? 2.193 -16.188 -1.862 1 98.81 66 VAL B N 1
ATOM 1165 C CA . VAL B 1 66 ? 1.252 -17 -2.623 1 98.81 66 VAL B CA 1
ATOM 1166 C C . VAL B 1 66 ? 1.818 -17.281 -4.012 1 98.81 66 VAL B C 1
ATOM 1168 O O . VAL B 1 66 ? 1.755 -18.422 -4.5 1 98.81 66 VAL B O 1
ATOM 1171 N N . VAL B 1 67 ? 2.373 -16.219 -4.605 1 98.81 67 VAL B N 1
ATOM 1172 C CA . VAL B 1 67 ? 2.951 -16.359 -5.938 1 98.81 67 VAL B CA 1
ATOM 1173 C C . VAL B 1 67 ? 4.09 -17.375 -5.906 1 98.81 67 VAL B C 1
ATOM 1175 O O . VAL B 1 67 ? 4.168 -18.25 -6.766 1 98.81 67 VAL B O 1
ATOM 1178 N N . GLU B 1 68 ? 4.887 -17.234 -4.969 1 98.75 68 GLU B N 1
ATOM 1179 C CA . GLU B 1 68 ? 6.004 -18.156 -4.84 1 98.75 68 GLU B CA 1
ATOM 1180 C C . GLU B 1 68 ? 5.516 -19.594 -4.688 1 98.75 68 GLU B C 1
ATOM 1182 O O . GLU B 1 68 ? 6.039 -20.516 -5.324 1 98.75 68 GLU B O 1
ATOM 1187 N N . GLU B 1 69 ? 4.559 -19.844 -3.879 1 98.75 69 GLU B N 1
ATOM 1188 C CA . GLU B 1 69 ? 3.984 -21.172 -3.656 1 98.75 69 GLU B CA 1
ATOM 1189 C C . GLU B 1 69 ? 3.393 -21.734 -4.945 1 98.75 69 GLU B C 1
ATOM 1191 O O . GLU B 1 69 ? 3.639 -22.891 -5.289 1 98.75 69 GLU B O 1
ATOM 1196 N N . LEU B 1 70 ? 2.695 -20.922 -5.66 1 98.56 70 LEU B N 1
ATOM 1197 C CA . LEU B 1 70 ? 2.057 -21.375 -6.895 1 98.56 70 LEU B CA 1
ATOM 1198 C C . LEU B 1 70 ? 3.1 -21.688 -7.961 1 98.56 70 LEU B C 1
ATOM 1200 O O . LEU B 1 70 ? 2.93 -22.625 -8.742 1 98.56 70 LEU B O 1
ATOM 1204 N N . GLU B 1 71 ? 4.082 -20.906 -8.016 1 97.88 71 GLU B N 1
ATOM 1205 C CA . GLU B 1 71 ? 5.164 -21.188 -8.953 1 97.88 71 GLU B CA 1
ATOM 1206 C C . GLU B 1 71 ? 5.84 -22.516 -8.656 1 97.88 71 GLU B C 1
ATOM 1208 O O . GLU B 1 71 ? 6.172 -23.266 -9.57 1 97.88 71 GLU B O 1
ATOM 1213 N N . GLU B 1 72 ? 6.086 -22.766 -7.398 1 98.12 72 GLU B N 1
ATOM 1214 C CA . GLU B 1 72 ? 6.641 -24.047 -6.996 1 98.12 72 GLU B CA 1
ATOM 1215 C C . GLU B 1 72 ? 5.723 -25.203 -7.41 1 98.12 72 GLU B C 1
ATOM 1217 O O . GLU B 1 72 ? 6.191 -26.219 -7.922 1 98.12 72 GLU B O 1
ATOM 1222 N N . GLN B 1 73 ? 4.445 -25.062 -7.207 1 96.88 73 GLN B N 1
ATOM 1223 C CA . GLN B 1 73 ? 3.48 -26.094 -7.582 1 96.88 73 GLN B CA 1
ATOM 1224 C C . GLN B 1 73 ? 3.477 -26.312 -9.094 1 96.88 73 GLN B C 1
ATOM 1226 O O . GLN B 1 73 ? 3.441 -27.469 -9.555 1 96.88 73 GLN B O 1
ATOM 1231 N N . ARG B 1 74 ? 3.473 -25.188 -9.742 1 94.44 74 ARG B N 1
ATOM 1232 C CA . ARG B 1 74 ? 3.535 -25.281 -11.203 1 94.44 74 ARG B CA 1
ATOM 1233 C C . ARG B 1 74 ? 4.762 -26.062 -11.648 1 94.44 74 ARG B C 1
ATOM 1235 O O . ARG B 1 74 ? 4.676 -26.891 -12.562 1 94.44 74 ARG B O 1
ATOM 1242 N N . SER B 1 75 ? 5.836 -25.766 -11.086 1 94.56 75 SER B N 1
ATOM 1243 C CA . SER B 1 75 ? 7.078 -26.453 -11.422 1 94.56 75 SER B CA 1
ATOM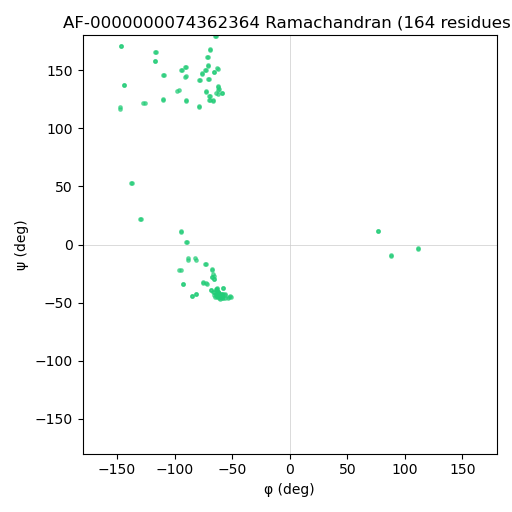 1244 C C . SER B 1 75 ? 6.957 -27.953 -11.172 1 94.56 75 SER B C 1
ATOM 1246 O O . SER B 1 75 ? 7.414 -28.766 -11.984 1 94.56 75 SER B O 1
ATOM 1248 N N . LYS B 1 76 ? 6.352 -28.328 -10.07 1 95.5 76 LYS B N 1
ATOM 1249 C CA . LYS B 1 76 ? 6.145 -29.734 -9.727 1 95.5 76 LYS B CA 1
ATOM 1250 C C . LYS B 1 76 ? 5.234 -30.422 -10.75 1 95.5 76 LYS B C 1
ATOM 1252 O O . LYS B 1 76 ? 5.535 -31.516 -11.219 1 95.5 76 LYS B O 1
ATOM 1257 N N . TYR B 1 77 ? 4.191 -29.797 -11.156 1 94.06 77 TYR B N 1
ATOM 1258 C CA . TYR B 1 77 ? 3.262 -30.359 -12.133 1 94.06 77 TYR B CA 1
ATOM 1259 C C . TYR B 1 77 ? 3.936 -30.547 -13.484 1 94.06 77 TYR B C 1
ATOM 1261 O O . TYR B 1 77 ? 3.719 -31.562 -14.164 1 94.06 77 TYR B O 1
ATOM 1269 N N . LYS B 1 78 ? 4.648 -29.562 -13.875 1 90.88 78 LYS B N 1
ATOM 1270 C CA . LYS B 1 78 ? 5.391 -29.672 -15.125 1 90.88 78 LYS B CA 1
ATOM 1271 C C . LYS B 1 78 ? 6.32 -30.875 -15.117 1 90.88 78 LYS B C 1
ATOM 1273 O O . LYS B 1 78 ? 6.395 -31.625 -16.094 1 90.88 78 LYS B O 1
ATOM 1278 N N . LYS B 1 79 ? 6.996 -31.109 -14.039 1 93.44 79 LYS B N 1
ATOM 1279 C CA . LYS B 1 79 ? 7.879 -32.25 -13.914 1 93.44 79 LYS B CA 1
ATOM 1280 C C . LYS B 1 79 ? 7.098 -33.562 -14.023 1 93.44 79 LYS B C 1
ATOM 1282 O O . LYS B 1 79 ? 7.551 -34.5 -14.664 1 93.44 79 LYS B O 1
ATOM 1287 N N . TYR B 1 80 ? 5.949 -33.594 -13.422 1 92 80 TYR B N 1
ATOM 1288 C CA . TYR B 1 80 ? 5.113 -34.781 -13.477 1 92 80 TYR B CA 1
ATOM 1289 C C . TYR B 1 80 ? 4.676 -35.094 -14.906 1 92 80 TYR B C 1
ATOM 1291 O O . TYR B 1 80 ? 4.66 -36.25 -15.328 1 92 80 TYR B O 1
ATOM 1299 N N . ILE B 1 81 ? 4.375 -34.094 -15.695 1 90.25 81 ILE B N 1
ATOM 1300 C CA . ILE B 1 81 ? 3.9 -34.25 -17.062 1 90.25 81 ILE B CA 1
ATOM 1301 C C . ILE B 1 81 ? 5.051 -34.719 -17.953 1 90.25 81 ILE B C 1
ATOM 1303 O O . ILE B 1 81 ? 4.852 -35.531 -18.875 1 90.25 81 ILE B O 1
ATOM 1307 N N . ILE B 1 82 ? 6.23 -34.281 -17.656 1 90.44 82 ILE B N 1
ATOM 1308 C CA . ILE B 1 82 ? 7.383 -34.594 -18.484 1 90.44 82 ILE B CA 1
ATOM 1309 C C . ILE B 1 82 ? 7.809 -36.031 -18.25 1 90.44 82 ILE B C 1
ATOM 1311 O O . ILE B 1 82 ? 8.188 -36.75 -19.172 1 90.44 82 ILE B O 1
ATOM 1315 N N . ILE B 1 83 ? 7.609 -36.5 -17 1 91.31 83 ILE B N 1
ATOM 1316 C CA . ILE B 1 83 ? 8.086 -37.844 -16.641 1 91.31 83 ILE B CA 1
ATOM 1317 C C . ILE B 1 83 ? 7.012 -38.875 -16.969 1 91.31 83 ILE B C 1
ATOM 1319 O O . ILE B 1 83 ? 7.312 -40.062 -17.141 1 91.31 83 ILE B O 1
ATOM 1323 N N . SER B 1 84 ? 5.785 -38.562 -17.25 1 77.94 84 SER B N 1
ATOM 1324 C CA . SER B 1 84 ? 4.758 -39.5 -17.625 1 77.94 84 SER B CA 1
ATOM 1325 C C . SER B 1 84 ? 4.73 -39.75 -19.125 1 77.94 84 SER B C 1
ATOM 1327 O O . SER B 1 84 ? 4.582 -40.875 -19.594 1 77.94 84 SER B O 1
#

Foldseek 3Di:
DDAAPVGHRWDWDADCDLFGRRFIWTDDPDPPDPRPDIGGPDDGDDPVCSVVVVVVVVVVVVVVVVVVVVVVVVVVVVVVVVVD/DDAAPVGHRWDWDADCDLQGRRFIWTDDPDPPDPRPDIGGPDDGDDPVCSVVVVVVVVVVVVVVVVVVVVVVVVVVVVVVVVVD

Nearest PDB structures (foldseek):
  7jl5-assembly1_A  TM=7.341E-01  e=1.346E-01  Homo sapiens
  7jl5-assembly1_A  TM=7.329E-01  e=1.139E-01  Homo sapiens

Radius of gyration: 22.92 Å; Cα contacts (8 Å, |Δi|>4): 245; chains: 2; bounding box: 64×58×34 Å

Sequence (168 aa):
MVFCTCGKPAVVKTSWTNRNPGRRVFGCPTIGSNCPFLGWLDPSMCPRSVDIIPGLLRRINAFRGVVEELEEQRSKYKKYIIISMVFCTCGKPAVVKTSWTNRNPGRRVFGCPTIGSNCPFLGWLDPSMCPRSVDIIPGLLRRINAFRGVVEELEEQRSKYKKYIIIS

InterPro domains:
  IPR010666 Zinc finger, GRF-type [PF06839] (2-42)
  IPR010666 Zinc finger, GRF-type [PS51999] (4-44)

pLDDT: mean 96.29, std 3.42, range [77.56, 98.94]

Organism: Artemisia annua (NCBI:txid35608)

Secondary structure (DSSP, 8-state):
--B-TTSSBPEEEE--STTSTT-EEEE-SSTT-----EEESS-PPPHHHHHHHHHHHHHHHHHHHHHHHHHHHHHHHHHHHHH-/--B-TTSSBPEEEE--STTSTT-EEEE-SSTT-----EEESS-PPPHHHHHHHHHHHHHHHHHHHHHHHHHHHHHHHHHHHHH-